Protein 6IR8 (pdb70)

Nearest PDB structures (foldseek):
  6ir8-assembly1_A  TM=1.015E+00  e=1.770E-11  Oryza sativa Japonica Group
  5w3x-assembly2_D  TM=5.105E-01  e=2.712E-05  Arabidopsis thaliana
  7p8k-assembly1_B  TM=4.590E-01  e=1.646E-04  Arabidopsis thaliana

B-factor: mean 34.32, std 18.49, range [8.87, 108.93]

Structure (mmCIF, N/CA/C/O backbone):
data_6IR8
#
_entry.id   6IR8
#
_cell.length_a   48.225
_cell.length_b   87.831
_cell.length_c   99.691
_cell.angle_alpha   90.00
_cell.angle_beta   90.00
_cell.angle_gamma   90.00
#
_symmetry.space_group_name_H-M   'C 2 2 21'
#
loop_
_entity.id
_entity.type
_entity.pdbx_description
1 polymer OsWRKY45
2 polymer "DNA (5'-D(P*GP*AP*TP*AP*TP*TP*TP*GP*AP*CP*CP*GP*GP*A)-3')"
3 polymer "DNA (5'-D(P*TP*CP*CP*GP*GP*TP*CP*AP*AP*AP*TP*AP*TP*C)-3')"
4 non-polymer 'ZINC ION'
5 water water
#
loop_
_atom_site.group_PDB
_atom_site.id
_atom_site.type_symbol
_atom_site.label_atom_id
_atom_site.label_alt_id
_atom_site.label_comp_id
_atom_site.label_asym_id
_atom_site.label_entity_id
_atom_site.label_seq_id
_atom_site.pdbx_PDB_ins_code
_atom_site.Cartn_x
_atom_site.Cartn_y
_atom_site.Cartn_z
_atom_site.occupancy
_atom_site.B_iso_or_equiv
_atom_site.auth_seq_id
_atom_site.auth_comp_id
_atom_site.auth_asym_id
_atom_site.auth_atom_id
_atom_site.pdbx_PDB_model_num
ATOM 1 N N . ASN A 1 1 ? -6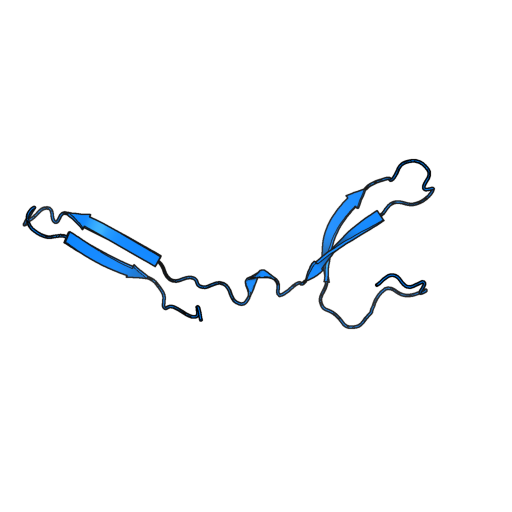.737 1.147 -1.326 1.00 36.84 110 ASN A N 1
ATOM 2 C CA . ASN A 1 1 ? -5.768 1.703 -2.266 1.00 37.98 110 ASN A CA 1
ATOM 3 C C . ASN A 1 1 ? -4.852 2.779 -1.635 1.00 36.29 110 ASN A C 1
ATOM 4 O O . ASN A 1 1 ? -4.015 3.358 -2.318 1.00 35.59 110 ASN A O 1
ATOM 9 N N . SER A 1 2 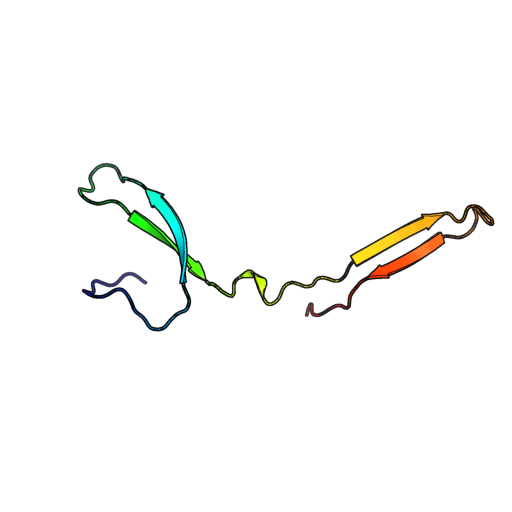? -4.995 3.020 -0.330 1.00 26.72 111 SER A N 1
ATOM 10 C CA . SER A 1 2 ? -4.177 3.991 0.390 1.00 18.93 111 SER A CA 1
ATOM 11 C C . SER A 1 2 ? -3.513 3.316 1.585 1.00 20.15 111 SER A C 1
ATOM 12 O O . SER A 1 2 ? -4.187 2.639 2.367 1.00 19.74 111 SER A O 1
ATOM 15 N N . VAL A 1 3 ? -2.197 3.519 1.744 1.00 20.75 112 VAL A N 1
ATOM 16 C CA . VAL A 1 3 ? -1.435 2.890 2.818 1.00 16.99 112 VAL A CA 1
ATOM 17 C C . VAL A 1 3 ? -0.486 3.901 3.450 1.00 22.00 112 VAL A C 1
ATOM 18 O O . VAL A 1 3 ? -0.094 4.894 2.833 1.00 14.83 112 VAL A O 1
ATOM 22 N N . VAL A 1 4 ? -0.094 3.615 4.692 1.00 17.30 113 VAL A N 1
ATOM 23 C CA . VAL A 1 4 ? 0.818 4.452 5.463 1.00 17.16 113 VAL A CA 1
ATOM 24 C C . VAL A 1 4 ? 2.140 3.716 5.567 1.00 18.51 113 VAL A C 1
ATOM 25 O O . VAL A 1 4 ? 2.195 2.596 6.088 1.00 23.60 113 VAL A O 1
ATOM 29 N N . VAL A 1 5 ? 3.206 4.323 5.068 1.00 15.85 114 VAL A N 1
ATOM 30 C CA . VAL A 1 5 ? 4.522 3.691 5.025 1.00 15.97 114 VAL A CA 1
ATOM 31 C C . VAL A 1 5 ? 5.573 4.723 5.392 1.00 16.44 114 VAL A C 1
ATOM 32 O O . VAL A 1 5 ? 5.275 5.909 5.583 1.00 19.42 114 VAL A O 1
ATOM 36 N N . LYS A 1 6 ? 6.831 4.277 5.452 1.00 16.74 115 LYS A N 1
ATOM 37 C CA . LYS A 1 6 ? 7.937 5.136 5.844 1.00 19.40 115 LYS A CA 1
ATOM 38 C C . LYS A 1 6 ? 9.108 5.130 4.875 1.00 19.73 115 LYS A C 1
ATOM 39 O O . LYS A 1 6 ? 10.092 5.822 5.131 1.00 25.35 115 LYS A O 1
ATOM 45 N N . ASN A 1 7 ? 9.058 4.369 3.789 1.00 19.41 116 ASN A N 1
ATOM 46 C CA . ASN A 1 7 ? 9.950 4.672 2.682 1.00 27.05 116 ASN A CA 1
ATOM 47 C C . ASN A 1 7 ? 9.210 4.433 1.379 1.00 29.65 116 ASN A C 1
ATOM 48 O O . ASN A 1 7 ? 8.348 3.557 1.281 1.00 38.72 116 ASN A O 1
ATOM 53 N N . LEU A 1 8 ? 9.554 5.242 0.385 1.00 24.05 117 LEU A N 1
ATOM 54 C CA . LEU A 1 8 ? 8.777 5.385 -0.833 1.00 18.76 117 LEU A CA 1
ATOM 55 C C . LEU A 1 8 ? 9.237 4.461 -1.945 1.00 22.44 117 LEU A C 1
ATOM 56 O O . LEU A 1 8 ? 8.660 4.500 -3.038 1.00 27.92 117 LEU A O 1
ATOM 61 N N . ASP A 1 9 ? 10.264 3.646 -1.715 1.00 13.82 118 ASP A N 1
ATOM 62 C CA . ASP A 1 9 ? 10.766 2.796 -2.790 1.00 15.85 118 ASP A CA 1
ATOM 63 C C . ASP A 1 9 ? 9.963 1.504 -2.783 1.00 19.32 118 ASP A C 1
ATOM 64 O O . ASP A 1 9 ? 10.321 0.529 -2.125 1.00 20.73 118 ASP A O 1
ATOM 69 N N . ASP A 1 10 ? 8.866 1.492 -3.530 1.00 13.21 119 ASP A N 1
ATOM 70 C CA . ASP A 1 10 ? 8.045 0.302 -3.614 1.00 15.38 119 ASP A CA 1
ATOM 71 C C . ASP A 1 10 ? 8.504 -0.636 -4.711 1.00 16.39 119 ASP A C 1
ATOM 72 O O . ASP A 1 10 ? 7.761 -1.555 -5.062 1.00 18.55 119 ASP A O 1
ATOM 77 N N . GLY A 1 11 ? 9.699 -0.416 -5.268 1.00 15.48 120 GLY A N 1
ATOM 78 C CA . GLY A 1 11 ? 10.213 -1.248 -6.339 1.00 16.90 120 GLY A CA 1
ATOM 79 C C . GLY A 1 11 ? 9.559 -1.026 -7.686 1.00 16.53 120 GLY A C 1
ATOM 80 O O . GLY A 1 11 ? 9.928 -1.702 -8.648 1.00 21.84 120 GLY A O 1
ATOM 81 N N . GLN A 1 12 ? 8.587 -0.124 -7.789 1.00 14.99 121 GLN A N 1
ATOM 82 C CA . GLN A 1 12 ? 7.999 0.207 -9.077 1.00 20.17 121 GLN A CA 1
ATOM 83 C C . GLN A 1 12 ? 8.753 1.375 -9.707 1.00 18.79 121 GLN A C 1
ATOM 84 O O . GLN A 1 12 ? 9.422 2.161 -9.023 1.00 17.65 121 GLN A O 1
ATOM 90 N N . ALA A 1 13 ? 8.637 1.478 -11.031 1.00 15.58 122 ALA A N 1
ATOM 91 C CA . ALA A 1 13 ? 9.210 2.594 -11.791 1.00 15.06 122 ALA A CA 1
ATOM 92 C C . ALA A 1 13 ? 8.203 3.750 -11.836 1.00 13.83 122 ALA A C 1
ATOM 93 O O . ALA A 1 13 ? 7.264 3.750 -12.640 1.00 15.20 122 ALA A O 1
ATOM 95 N N . TRP A 1 14 ? 8.393 4.745 -10.970 1.00 18.13 123 TRP A N 1
ATOM 96 C CA . TRP A 1 14 ? 7.521 5.912 -10.888 1.00 11.66 123 TRP A CA 1
ATOM 97 C C . TRP A 1 14 ? 8.223 7.148 -11.437 1.00 17.87 123 TRP A C 1
ATOM 98 O O . TRP A 1 14 ? 9.433 7.330 -11.264 1.00 13.77 123 TRP A O 1
ATOM 109 N N . ARG A 1 15 ? 7.455 8.029 -12.064 1.00 11.88 124 ARG A N 1
ATOM 110 C CA . ARG A 1 15 ? 8.013 9.287 -12.542 1.00 13.30 124 ARG A CA 1
ATOM 111 C C . ARG A 1 15 ? 7.191 10.457 -12.008 1.00 14.83 124 ARG A C 1
ATOM 112 O O . ARG A 1 15 ? 5.979 10.531 -12.247 1.00 16.47 124 ARG A O 1
ATOM 120 N N . LYS A 1 16 ? 7.855 11.368 -11.295 1.00 13.10 125 LYS A N 1
ATOM 121 C CA . LYS A 1 16 ? 7.183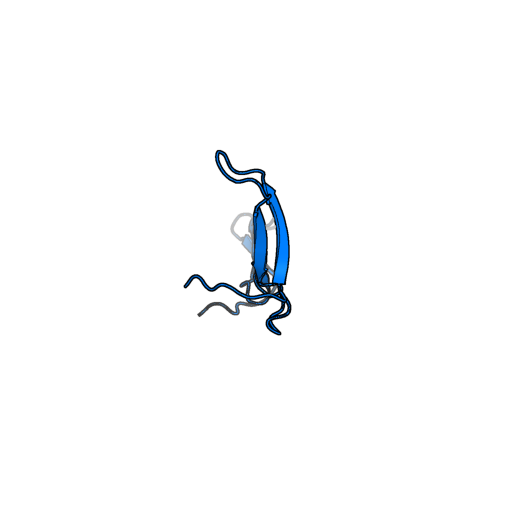 12.501 -10.669 1.00 14.45 125 LYS A CA 1
ATOM 122 C C . LYS A 1 16 ? 6.792 13.543 -11.711 1.00 12.24 125 LYS A C 1
ATOM 123 O O . LYS A 1 16 ? 7.592 13.902 -12.572 1.00 14.88 125 LYS A O 1
ATOM 129 N N . TYR A 1 17 ? 5.550 14.038 -11.633 1.00 12.20 126 TYR A N 1
ATOM 130 C CA . TYR A 1 17 ? 5.086 15.052 -12.575 1.00 13.45 126 TYR A CA 1
ATOM 131 C C . TYR A 1 17 ? 4.405 16.244 -11.900 1.00 24.36 126 TYR A C 1
ATOM 132 O O . TYR A 1 17 ? 3.839 17.096 -12.601 1.00 16.66 126 TYR A O 1
ATOM 141 N N . GLY A 1 18 ? 4.457 16.350 -10.577 1.00 13.02 127 GLY A N 1
ATOM 142 C CA . GLY A 1 18 ? 3.872 17.509 -9.932 1.00 22.30 127 GLY A CA 1
ATOM 143 C C . GLY A 1 18 ? 3.990 17.420 -8.428 1.00 22.37 127 GLY A C 1
ATOM 144 O O . GLY A 1 18 ? 4.307 16.367 -7.862 1.00 11.93 127 GLY A O 1
ATOM 145 N N . GLN A 1 19 ? 3.733 18.561 -7.791 1.00 16.70 128 GLN A N 1
ATOM 146 C CA . GLN A 1 19 ? 3.704 18.624 -6.339 1.00 19.34 128 GLN A CA 1
ATOM 147 C C . GLN A 1 19 ? 2.900 19.847 -5.932 1.00 18.47 128 GLN A C 1
ATOM 148 O O . GLN A 1 19 ? 3.171 20.954 -6.401 1.00 18.73 128 GLN A O 1
ATOM 154 N N . LYS A 1 20 ? 1.918 19.644 -5.066 1.00 17.10 129 LYS A N 1
ATOM 155 C CA . LYS A 1 20 ? 0.948 20.672 -4.729 1.00 17.55 129 LYS A CA 1
ATOM 156 C C . LYS A 1 20 ? 0.827 20.808 -3.221 1.00 21.26 129 LYS A C 1
ATOM 157 O O . LYS A 1 20 ? 0.847 19.810 -2.497 1.00 18.99 129 LYS A O 1
ATOM 163 N N . GLU A 1 21 ? 0.699 22.042 -2.752 1.00 21.14 130 GLU A N 1
ATOM 164 C CA . GLU A 1 21 ? 0.154 22.270 -1.420 1.00 26.03 130 GLU A CA 1
ATOM 165 C C . GLU A 1 21 ? -1.339 21.961 -1.415 1.00 24.52 130 GLU A C 1
ATOM 166 O O . GLU A 1 21 ? -2.048 22.204 -2.396 1.00 27.28 130 GLU A O 1
ATOM 172 N N . ILE A 1 22 ? -1.824 21.431 -0.295 1.00 23.80 131 ILE A N 1
ATOM 173 C CA . ILE A 1 22 ? -3.227 21.054 -0.154 1.00 24.87 13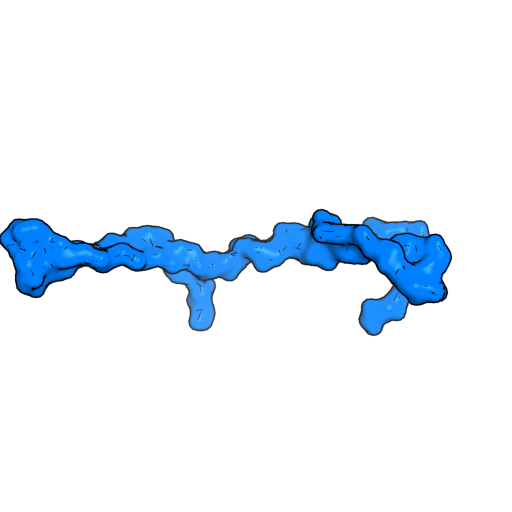1 ILE A CA 1
ATOM 174 C C . ILE A 1 22 ? -3.809 21.822 1.022 1.00 29.13 131 ILE A C 1
ATOM 175 O O . ILE A 1 22 ? -3.188 21.893 2.090 1.00 28.39 131 ILE A O 1
ATOM 180 N N . GLN A 1 23 ? -4.993 22.402 0.820 1.00 27.66 132 GLN A N 1
ATOM 181 C CA . GLN A 1 23 ? -5.650 23.151 1.879 1.00 30.61 132 GLN A CA 1
ATOM 182 C C . GLN A 1 23 ? -5.954 22.229 3.050 1.00 30.70 132 GLN A C 1
ATOM 183 O O . GLN A 1 23 ? -6.464 21.121 2.857 1.00 29.68 132 GLN A O 1
ATOM 189 N N . ASN A 1 24 ? -5.614 22.684 4.259 1.00 32.19 133 ASN A N 1
ATOM 190 C CA . ASN A 1 24 ? -5.827 21.960 5.512 1.00 38.76 133 ASN A CA 1
ATOM 191 C C . ASN A 1 24 ? -4.898 20.759 5.662 1.00 43.24 133 ASN A C 1
ATOM 192 O O . ASN A 1 24 ? -5.148 19.875 6.495 1.00 49.89 133 ASN A O 1
ATOM 197 N N . SER A 1 25 ? -3.839 20.714 4.855 1.00 33.92 134 SER A N 1
ATOM 198 C CA . SER A 1 25 ? -2.725 19.791 5.015 1.00 30.91 134 SER A CA 1
ATOM 199 C C . SER A 1 25 ? -1.467 20.587 5.331 1.00 34.47 134 SER A C 1
ATOM 200 O O . SER A 1 25 ? -1.214 21.643 4.732 1.00 30.79 134 SER A O 1
ATOM 203 N N . LYS A 1 26 ? -0.677 20.063 6.262 1.00 32.15 135 LYS A N 1
ATOM 204 C CA . LYS A 1 26 ? 0.606 20.656 6.604 1.00 31.84 135 LYS A CA 1
ATOM 205 C C . LYS A 1 26 ? 1.677 20.396 5.554 1.00 29.28 135 LYS A C 1
ATOM 206 O O . LYS A 1 26 ? 2.607 21.196 5.433 1.00 32.91 135 LYS A O 1
ATOM 212 N N . HIS A 1 27 ? 1.544 19.325 4.776 1.00 21.46 136 HIS A N 1
ATOM 213 C CA . HIS A 1 27 ? 2.602 18.842 3.913 1.00 19.54 136 HIS A CA 1
ATOM 214 C C . HIS A 1 27 ? 2.154 18.764 2.439 1.00 18.11 136 HIS A C 1
ATOM 215 O O . HIS A 1 27 ? 0.994 18.469 2.146 1.00 19.33 136 HIS A O 1
ATOM 222 N N . PRO A 1 28 ? 3.063 19.018 1.509 1.00 17.81 137 PRO A N 1
ATOM 223 C CA . PRO A 1 28 ? 2.685 18.939 0.089 1.00 16.30 137 PRO A CA 1
ATOM 224 C C . PRO A 1 28 ? 2.386 17.508 -0.326 1.00 17.72 137 PRO A C 1
ATOM 225 O O . PRO A 1 28 ? 2.813 16.536 0.295 1.00 17.15 137 PRO A O 1
ATOM 229 N N . LYS A 1 29 ? 1.645 17.392 -1.417 1.00 14.19 138 LYS A N 1
ATOM 230 C CA . LYS A 1 29 ? 1.361 16.109 -2.044 1.00 20.08 138 LYS A CA 1
ATOM 231 C C . LYS A 1 29 ? 2.134 16.002 -3.362 1.00 15.95 138 LYS A C 1
ATOM 232 O O . LYS A 1 29 ? 2.030 16.886 -4.217 1.00 17.63 138 LYS A O 1
ATOM 238 N N . ALA A 1 30 ? 2.899 14.922 -3.523 1.00 12.28 139 ALA A N 1
ATOM 239 C CA . ALA A 1 30 ? 3.625 14.626 -4.751 1.00 10.50 139 ALA A CA 1
ATOM 240 C C . ALA A 1 30 ? 2.846 13.639 -5.623 1.00 19.65 139 ALA A C 1
ATOM 241 O O . ALA A 1 30 ? 2.188 12.717 -5.117 1.00 9.88 139 ALA A O 1
ATOM 243 N N . TYR A 1 31 ? 2.943 13.837 -6.938 1.00 12.34 140 TYR A N 1
ATOM 244 C CA . TYR A 1 31 ? 2.194 13.090 -7.945 1.00 10.88 140 TYR A CA 1
ATOM 245 C C . TYR A 1 31 ? 3.158 12.338 -8.861 1.00 10.19 140 TYR A C 1
ATOM 246 O O . TYR A 1 31 ? 4.105 12.934 -9.382 1.00 10.41 140 TYR A O 1
ATOM 255 N N . PHE A 1 32 ? 2.877 11.054 -9.093 1.00 9.96 141 PHE A N 1
ATOM 256 C CA . PHE A 1 32 ? 3.696 10.172 -9.913 1.00 11.94 141 PHE A CA 1
ATOM 257 C C . PHE A 1 32 ? 2.820 9.369 -10.857 1.00 17.00 141 PHE A C 1
ATOM 258 O O . PHE A 1 32 ? 1.714 8.955 -10.497 1.00 11.67 141 PHE A O 1
ATOM 266 N N . ARG A 1 33 ? 3.345 9.130 -12.054 1.00 11.48 142 ARG A N 1
ATOM 267 C CA . ARG A 1 33 ? 2.763 8.227 -13.035 1.00 12.55 142 ARG A CA 1
ATOM 268 C C . ARG A 1 33 ? 3.785 7.156 -13.402 1.00 15.37 142 ARG A C 1
ATOM 269 O O . ARG A 1 33 ? 4.982 7.301 -13.161 1.00 12.51 142 ARG A O 1
ATOM 277 N N . CYS A 1 34 ? 3.305 6.069 -14.000 1.00 13.92 143 CYS A N 1
ATOM 278 C CA . CYS A 1 34 ? 4.196 4.971 -14.352 1.00 16.10 143 CYS A CA 1
ATOM 279 C C . CYS A 1 34 ? 5.229 5.426 -15.385 1.00 15.52 143 CYS A C 1
ATOM 280 O O . CYS A 1 34 ? 4.900 6.109 -16.359 1.00 18.44 143 CYS A O 1
ATOM 283 N N . THR A 1 35 ? 6.484 5.057 -15.153 1.00 18.04 144 THR A N 1
ATOM 284 C CA . THR A 1 35 ? 7.543 5.346 -16.112 1.00 17.95 144 THR A CA 1
ATOM 285 C C . THR A 1 35 ? 7.235 4.759 -17.487 1.00 18.14 144 THR A C 1
ATOM 286 O O . THR A 1 35 ? 7.583 5.357 -18.508 1.00 17.70 144 THR A O 1
ATOM 290 N N . HIS A 1 36 ? 6.560 3.614 -17.529 1.00 18.92 145 HIS A N 1
ATOM 291 C CA . HIS A 1 36 ? 6.290 2.878 -18.759 1.00 19.29 145 HIS A CA 1
ATOM 292 C C . HIS A 1 36 ? 4.966 3.267 -19.392 1.00 21.66 145 HIS A C 1
ATOM 293 O O . HIS A 1 36 ? 4.489 2.551 -20.279 1.00 19.25 145 HIS A O 1
ATOM 300 N N . LYS A 1 37 ? 4.379 4.392 -18.963 1.00 19.80 146 LYS A N 1
ATOM 301 C CA . LYS A 1 37 ? 3.032 4.770 -19.390 1.00 23.15 146 LYS A CA 1
ATOM 302 C C . LYS A 1 37 ? 2.845 4.661 -20.899 1.00 25.30 146 LYS A C 1
ATOM 303 O O . LYS A 1 37 ? 1.826 4.136 -21.364 1.00 17.22 146 LYS A O 1
ATOM 309 N N . TYR A 1 38 ? 3.827 5.129 -21.675 1.00 16.54 147 TYR A N 1
ATOM 310 C CA . TYR A 1 38 ? 3.699 5.287 -23.114 1.00 17.57 147 TYR A CA 1
ATOM 311 C C . TYR A 1 38 ? 4.395 4.188 -23.914 1.00 18.68 147 TYR A C 1
ATOM 312 O O . TYR A 1 38 ? 4.440 4.285 -25.145 1.00 22.77 147 TYR A O 1
ATOM 321 N N . ASP A 1 39 ? 4.922 3.145 -23.264 1.00 17.92 148 ASP A N 1
ATOM 322 C CA . ASP A 1 39 ? 5.725 2.139 -23.969 1.00 18.91 148 ASP A CA 1
ATOM 323 C C . ASP A 1 39 ? 4.928 1.286 -24.957 1.00 24.43 148 ASP A C 1
ATOM 324 O O . ASP A 1 39 ? 5.537 0.641 -25.818 1.00 29.50 148 ASP A O 1
ATOM 329 N N . GLN A 1 40 ? 3.601 1.244 -24.851 1.00 25.29 149 GLN A N 1
ATOM 330 C CA . GLN A 1 40 ? 2.764 0.434 -25.730 1.00 20.71 149 GLN A CA 1
ATOM 331 C C . GLN A 1 40 ? 1.813 1.279 -26.579 1.00 18.75 149 GLN A C 1
ATOM 332 O O . GLN A 1 40 ? 0.687 0.873 -26.873 1.00 27.91 149 GLN A O 1
ATOM 338 N N . LEU A 1 41 ? 2.265 2.448 -27.021 1.00 17.45 150 LEU A N 1
ATOM 339 C CA . LEU A 1 41 ? 1.494 3.227 -27.982 1.00 23.54 150 LEU A CA 1
ATOM 340 C C . LEU A 1 41 ? 1.422 2.506 -29.324 1.00 24.94 150 LEU A C 1
ATOM 341 O O . LEU A 1 41 ? 2.397 1.887 -29.764 1.00 18.92 150 LEU A O 1
ATOM 346 N N . CYS A 1 42 ? 0.270 2.587 -29.989 1.00 19.98 151 CYS A N 1
ATOM 347 C CA . CYS A 1 42 ? 0.239 2.188 -31.393 1.00 22.16 151 CYS A CA 1
ATOM 348 C C . CYS A 1 42 ? 0.684 3.392 -32.204 1.00 22.54 151 CYS A C 1
ATOM 349 O O . CYS A 1 42 ? -0.020 4.403 -32.256 1.00 17.41 151 CYS A O 1
ATOM 352 N N . TH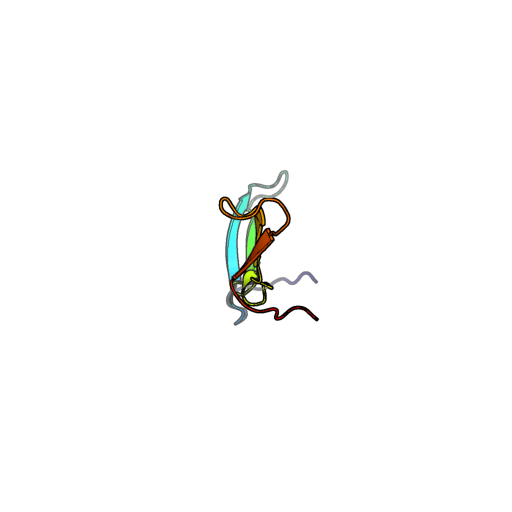R A 1 43 ? 1.862 3.286 -32.817 1.00 22.37 152 THR A N 1
ATOM 353 C CA . THR A 1 43 ? 2.526 4.408 -33.465 1.00 23.20 152 THR A CA 1
ATOM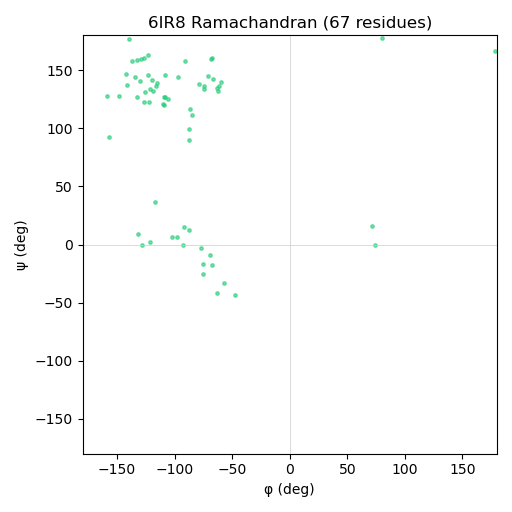 354 C C . THR A 1 43 ? 2.291 4.435 -34.981 1.00 17.17 152 THR A C 1
ATOM 355 O O . THR A 1 43 ? 2.857 5.278 -35.685 1.00 17.52 152 THR A O 1
ATOM 359 N N . ALA A 1 44 ? 1.444 3.551 -35.490 1.00 17.13 153 ALA A N 1
ATOM 360 C CA . ALA A 1 44 ? 1.169 3.521 -36.915 1.00 17.31 153 ALA A CA 1
ATOM 361 C C . ALA A 1 44 ? 0.556 4.838 -37.378 1.00 17.31 153 ALA A C 1
ATOM 362 O O . ALA A 1 44 ? -0.334 5.391 -36.731 1.00 17.14 153 ALA A O 1
ATOM 364 N N . GLN A 1 45 ? 1.044 5.327 -38.517 1.00 15.90 154 GLN A N 1
ATOM 365 C CA . GLN A 1 45 ? 0.573 6.542 -39.164 1.00 12.92 154 GLN A CA 1
ATOM 366 C C . GLN A 1 45 ? 0.354 6.303 -40.654 1.00 11.94 154 GLN A C 1
ATOM 367 O O . GLN A 1 45 ? 0.953 5.407 -41.261 1.00 17.24 154 GLN A O 1
ATOM 373 N N . ARG A 1 46 ? -0.472 7.160 -41.246 1.00 10.96 155 ARG A N 1
ATOM 374 C CA . ARG A 1 46 ? -0.749 7.136 -42.674 1.00 10.37 155 ARG A CA 1
ATOM 375 C C . ARG A 1 46 ? -0.851 8.559 -43.210 1.00 18.80 155 ARG A C 1
ATOM 376 O O . ARG A 1 46 ? -1.461 9.426 -42.572 1.00 21.46 155 ARG A O 1
ATOM 384 N N . GLN A 1 47 ? -0.254 8.794 -44.382 1.00 10.84 156 GLN A N 1
ATOM 385 C CA . GLN A 1 47 ? -0.358 10.063 -45.095 1.00 17.13 156 GLN A CA 1
ATOM 386 C C . GLN A 1 47 ? -1.001 9.822 -46.457 1.00 16.00 156 GLN A C 1
ATOM 387 O O . GLN A 1 47 ? -0.734 8.806 -47.107 1.00 13.58 156 GLN A O 1
ATOM 393 N N . VAL A 1 48 ? -1.853 10.756 -46.887 1.00 16.67 157 VAL A N 1
ATOM 394 C CA . VAL A 1 48 ? -2.609 10.634 -48.131 1.00 10.46 157 VAL A CA 1
ATOM 395 C C . VAL A 1 48 ? -2.488 11.934 -48.909 1.00 22.51 157 VAL A C 1
ATOM 396 O O . VAL A 1 48 ? -2.786 13.015 -48.379 1.00 11.46 157 VAL A O 1
ATOM 400 N N . GLN A 1 49 ? -2.069 11.826 -50.169 1.00 15.62 158 GLN A N 1
ATOM 401 C CA . GLN A 1 49 ? -1.892 12.998 -51.010 1.00 15.79 158 GLN A CA 1
ATOM 402 C C . GLN A 1 49 ? -2.176 12.629 -52.460 1.00 17.11 158 GLN A C 1
ATOM 403 O O . GLN A 1 49 ? -1.593 11.679 -52.986 1.00 15.30 158 GLN A O 1
ATOM 409 N N . ARG A 1 50 ? -3.052 13.398 -53.097 1.00 15.07 159 ARG A N 1
ATOM 410 C CA . ARG A 1 50 ? -3.350 13.201 -54.509 1.00 18.97 159 ARG A CA 1
ATOM 411 C C . ARG A 1 50 ? -2.081 13.372 -55.353 1.00 18.45 159 ARG A C 1
ATOM 412 O O . ARG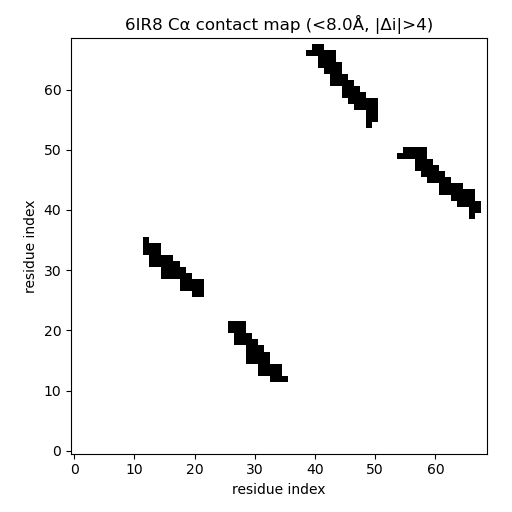 A 1 50 ? -1.247 14.239 -55.080 1.00 22.64 159 ARG A O 1
ATOM 420 N N . CYS A 1 51 ? -1.916 12.518 -56.366 1.00 19.82 160 CYS A N 1
ATOM 421 C CA . CYS A 1 51 ? -0.697 12.535 -57.180 1.00 23.33 160 CYS A CA 1
ATOM 422 C C . CYS A 1 51 ? -0.685 13.727 -58.137 1.00 24.20 160 CYS A C 1
ATOM 423 O O . CYS A 1 51 ? -1.701 14.039 -58.763 1.00 25.66 160 CYS A O 1
ATOM 426 N N . ASP A 1 52 ? 0.471 14.403 -58.236 1.00 25.90 161 ASP A N 1
ATOM 427 C CA . ASP A 1 52 ? 0.632 15.502 -59.195 1.00 28.39 161 ASP A CA 1
ATOM 428 C C . ASP A 1 52 ? 0.496 15.005 -60.628 1.00 31.47 161 ASP A C 1
ATOM 429 O O . ASP A 1 52 ? -0.131 15.658 -61.468 1.00 32.21 161 ASP A O 1
ATOM 434 N N . ASP A 1 53 ? 1.079 13.845 -60.919 1.00 31.81 162 ASP A N 1
ATOM 435 C CA . ASP A 1 53 ? 1.074 13.275 -62.260 1.00 42.54 162 ASP A CA 1
ATOM 436 C C . ASP A 1 53 ? -0.276 12.677 -62.623 1.00 33.95 162 ASP A C 1
ATOM 437 O O . ASP A 1 53 ? -0.530 12.425 -63.802 1.00 44.47 162 ASP A O 1
ATOM 442 N N . ASP A 1 54 ? -1.135 12.427 -61.639 1.00 30.72 163 ASP A N 1
ATOM 443 C CA . ASP A 1 54 ? -2.396 11.732 -61.868 1.00 36.08 163 ASP A CA 1
ATOM 444 C C . ASP A 1 54 ? -3.391 12.073 -60.766 1.00 27.29 163 ASP A C 1
ATOM 445 O O . ASP A 1 54 ? -3.439 11.395 -59.730 1.00 24.88 163 ASP A O 1
ATOM 450 N N . PRO A 1 55 ? -4.222 13.095 -60.961 1.00 27.25 164 PRO A N 1
ATOM 451 C CA . PRO A 1 55 ? -5.161 13.503 -59.906 1.00 28.78 164 PRO A CA 1
ATOM 452 C C . PRO A 1 55 ? -6.265 12.497 -59.654 1.00 26.31 164 PRO A C 1
ATOM 453 O O . PRO A 1 55 ? -7.026 12.673 -58.698 1.00 24.78 164 PRO A O 1
ATOM 457 N N . ALA A 1 56 ? -6.395 11.470 -60.491 1.00 25.78 165 ALA A N 1
ATOM 458 C CA . ALA A 1 56 ? -7.302 10.371 -60.200 1.00 28.85 165 ALA A CA 1
ATOM 459 C C . ALA A 1 56 ? -6.752 9.391 -59.168 1.00 23.40 165 ALA A C 1
ATOM 460 O O . ALA A 1 56 ? -7.465 8.461 -58.804 1.00 27.82 165 ALA A O 1
ATOM 462 N N . SER A 1 57 ? -5.527 9.554 -58.681 1.00 22.39 166 SER A N 1
ATOM 463 C CA . SER A 1 57 ? -4.949 8.582 -57.757 1.00 20.99 166 SER A CA 1
ATOM 464 C C . SER A 1 57 ? -4.395 9.272 -56.519 1.00 24.09 166 SER A C 1
ATOM 465 O O . SER A 1 57 ? -4.107 10.473 -56.524 1.00 21.82 166 SER A O 1
ATOM 468 N N . TYR A 1 58 ? -4.243 8.489 -55.454 1.00 17.23 167 TYR A N 1
ATOM 469 C CA . TYR A 1 58 ? -3.642 8.961 -54.216 1.00 15.53 167 TYR A CA 1
ATOM 470 C C . TYR A 1 58 ? -2.344 8.219 -53.927 1.00 15.96 167 TYR A C 1
ATOM 471 O O . TYR A 1 58 ? -2.288 6.991 -54.040 1.00 16.55 167 TYR A O 1
ATOM 480 N N . ARG A 1 59 ? -1.321 8.957 -53.504 1.00 15.99 168 ARG A N 1
ATOM 481 C CA . ARG A 1 59 ? -0.153 8.352 -52.883 1.00 16.36 168 ARG A CA 1
ATOM 482 C C . ARG A 1 59 ? -0.433 8.203 -51.391 1.00 21.29 168 ARG A C 1
ATOM 483 O O . ARG A 1 59 ? -0.657 9.197 -50.686 1.00 13.45 168 ARG A O 1
ATOM 491 N N . VAL A 1 60 ? -0.468 6.960 -50.923 1.00 14.19 169 VAL A N 1
ATOM 492 C CA . VAL A 1 60 ? -0.707 6.648 -49.523 1.00 12.78 169 VAL A CA 1
ATOM 493 C C . VAL A 1 60 ? 0.588 6.118 -48.943 1.00 13.77 169 VAL A C 1
ATOM 494 O O . VAL A 1 60 ? 1.129 5.108 -49.412 1.00 17.78 169 VAL A O 1
ATOM 498 N N . THR A 1 61 ? 1.083 6.798 -47.919 1.00 15.86 170 THR A N 1
ATOM 499 C CA . THR A 1 61 ? 2.341 6.441 -47.286 1.00 16.50 170 THR A CA 1
ATOM 500 C C . THR A 1 61 ? 2.031 5.878 -45.907 1.00 18.85 170 THR A C 1
ATOM 501 O O . THR A 1 61 ? 1.321 6.507 -45.117 1.00 12.61 170 THR A O 1
ATOM 505 N N . TYR A 1 62 ? 2.553 4.697 -45.630 1.00 14.89 171 TYR A N 1
ATOM 506 C CA . TYR A 1 62 ? 2.386 4.047 -44.340 1.00 14.56 171 TYR A CA 1
ATOM 507 C C . TYR A 1 62 ? 3.698 4.136 -43.581 1.00 20.64 171 TYR A C 1
ATOM 508 O O . TYR A 1 62 ? 4.745 3.731 -44.090 1.00 24.69 171 TYR A O 1
ATOM 517 N N . ILE A 1 63 ? 3.631 4.678 -42.369 1.00 17.79 172 ILE A N 1
ATOM 518 C CA . ILE A 1 63 ? 4.798 4.876 -41.523 1.00 18.07 172 ILE A CA 1
ATOM 519 C C . ILE A 1 63 ? 4.558 4.126 -40.212 1.00 18.19 172 ILE A C 1
ATOM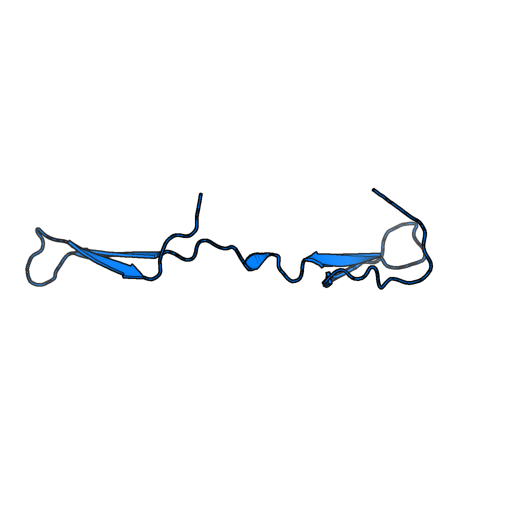 520 O O . ILE A 1 63 ? 3.571 4.371 -39.514 1.00 16.79 172 ILE A O 1
ATOM 525 N N . GLY A 1 64 ? 5.458 3.218 -39.891 1.00 30.72 173 GLY A N 1
ATOM 526 C CA . GLY A 1 64 ? 5.293 2.391 -38.717 1.00 20.79 173 GLY A CA 1
ATOM 527 C C . GLY A 1 64 ? 4.340 1.244 -38.975 1.00 28.41 173 GLY A C 1
ATOM 528 O O . GLY A 1 64 ? 3.761 1.085 -40.053 1.00 26.14 173 GLY A O 1
ATOM 529 N N . GLU A 1 65 ? 4.180 0.423 -37.947 1.00 29.86 174 GLU A N 1
ATOM 530 C CA . GLU A 1 65 ? 3.285 -0.720 -37.990 1.00 30.32 174 GLU A CA 1
ATOM 531 C C . GLU A 1 65 ? 2.323 -0.650 -36.814 1.00 28.30 174 GLU A C 1
ATOM 532 O O . GLU A 1 65 ? 2.572 0.040 -35.818 1.00 26.91 174 GLU A O 1
ATOM 538 N N . HIS A 1 66 ? 1.219 -1.375 -36.939 1.00 25.54 175 HIS A N 1
ATOM 539 C CA . HIS A 1 66 ? 0.251 -1.469 -35.857 1.00 24.80 175 HIS A CA 1
ATOM 540 C C . HIS A 1 66 ? 0.700 -2.449 -34.779 1.00 20.59 175 HIS A C 1
ATOM 541 O O . HIS A 1 66 ? 1.239 -3.520 -35.066 1.00 30.69 175 HIS A O 1
ATOM 548 N N . THR A 1 67 ? 0.494 -2.056 -33.528 1.00 21.29 176 THR A N 1
ATOM 549 C CA . THR A 1 67 ? 0.576 -2.955 -32.390 1.00 24.00 176 THR A CA 1
ATOM 550 C C . THR A 1 67 ? -0.728 -2.986 -31.615 1.00 29.24 176 THR A C 1
ATOM 551 O O . THR A 1 67 ? -0.805 -3.651 -30.574 1.00 29.44 176 THR A O 1
ATOM 555 N N . CYS A 1 68 ? -1.739 -2.261 -32.083 1.00 30.90 177 CYS A N 1
ATOM 556 C CA . CYS A 1 68 ? -3.030 -2.190 -31.428 1.00 31.29 177 CYS A CA 1
ATOM 557 C C . CYS A 1 68 ? -3.743 -3.535 -31.504 1.00 33.06 177 CYS A C 1
ATOM 558 O O . CYS A 1 68 ? -3.449 -4.376 -32.352 1.00 32.09 177 CYS A O 1
ATOM 561 N N . ARG A 1 69 ? -4.718 -3.712 -30.619 1.00 44.50 178 ARG A N 1
ATOM 562 C CA . ARG A 1 69 ? -5.346 -5.012 -30.400 1.00 47.73 178 ARG A CA 1
ATOM 563 C C . ARG A 1 69 ? -6.851 -4.979 -30.682 1.00 45.62 178 ARG A C 1
ATOM 564 O O . ARG A 1 69 ? -7.313 -4.310 -31.616 1.00 45.46 178 ARG A O 1
#

Organism: Oryza sativa subsp. japonica (NCBI:txid39947)

Secondary structure (DSSP, 8-state):
-----S----SS-EEEEEEE--TT-SS-EEEEEETTTTTT----EEEEEE-SS-TT-EEEEEES-----

Radius of gyration: 23.35 Å; Cα contacts (8 Å, |Δi|>4): 80; chains: 1; bounding box: 18×28×69 Å

Sequence (69 aa):
NSVVVKNLDDGQAWRKYGQKEIQNSKHPKAYFRCTHKYDQLCTAQRQVQRCDDDPASYRVTYIGEHTCR

InterPro domains:
  IPR003657 WRKY domain [PF03106] (136-195)
  IPR003657 WRKY domain [PS50811] (130-198)
  IPR003657 WRKY domain [SM00774] (135-197)
  IPR036576 WRKY domain superfamily [G3DSA:2.20.25.80] (121-199)
  IPR036576 WRKY domain superfamily [SSF118290] (133-198)
  IPR044810 WRKY transcription factor, plant [PTHR31282] (17-206)

Solvent-accessible surface area: 7385 Å² total; per-residue (Å²): 209,104,123,153,93,211,113,153,120,87,71,121,45,124,139,105,141,28,95,128,126,63,161,163,59,189,132,61,106,40,66,96,53,56,60,105,122,119,106,166,114,53,91,28,109,151,105,71,131,126,20,150,130,53,92,93,44,127,159,60,53,160,75,54,132,134,99,83,272

Foldseek 3Di:
DDDDDDDDPPVFAWDWDDWADDPPDPDIDTDIDHPCPCVQDFPKDKDWDQDPVHNVDIDIDIDHDGPDD